Protein 1D5C (pdb70)

Secondary structure (DSSP, 8-state):
-EEEEEE-STTSSHHHHHHH------TT-------EEEEEEEEETTEEEEEEEEE---SGGGGGGHHHHHTT-SEEEEEEETT-HHHHHTHHHHHHHHHHHHTTSSEEEEEEE-GGGGGG--S-TTT--HHHHTT--EE-BTTTTBS-HHHHHHHHH--

Sequence (159 aa):
KYKLVFLGEQAVGKTSIITRFYDTFDNNYQSTIGIDFLSKTLYLDEGPVRLQLWDTAGQERFRSLIPSYIRDSAAAIVVYDITNRQSFENTTKWIQDILNERGKDVIIALVGNKTDLGDLRKVTYEEGQKAQEYNTFHETSAKAGHNIKVLFKKTASKL

Solvent-accessible surface area: 8737 Å² total

Nearest PDB structures (foldseek):
  1d5c-assembly1_A  TM=1.006E+00  e=5.764E-34  Plasmodium falciparum
  1yzq-assembly1_A  TM=9.645E-01  e=8.214E-26  Homo sapiens
  2y8e-assembly2_B  TM=9.390E-01  e=4.573E-23  Drosophila melanogaster
  9ikq-assembly1_B  TM=9.466E-01  e=1.522E-19  Homo sapiens
  4rkf-assembly1_A  TM=9.479E-01  e=1.170E-17  Drosophila melanogaster

B-factor: mean 35.96, std 10.37, range [18.28, 67.83]

Structure (mmCIF, N/CA/C/O backbone):
data_1D5C
#
_entry.id   1D5C
#
_cell.length_a   81.200
_cell.length_b   81.200
_cell.length_c   90.840
_cell.angle_alpha   90.00
_cell.angle_beta   90.00
_cell.angle_gamma   90.00
#
_symmetry.space_group_name_H-M   'P 43 21 2'
#
loop_
_entity.id
_entity.type
_entity.pdbx_description
1 polymer 'RAB6 GTPASE'
2 non-polymer 'MAGNESIUM ION'
3 non-polymer "GUANOSINE-5'-DIPHOSPHATE"
4 water water
#
loop_
_atom_site.group_PDB
_atom_site.id
_atom_site.type_symbol
_atom_site.label_atom_id
_atom_site.label_alt_id
_atom_site.label_comp_id
_atom_site.label_asym_id
_atom_site.label_entity_id
_atom_site.label_seq_id
_atom_site.pdbx_PDB_ins_code
_atom_site.Cartn_x
_atom_site.Cartn_y
_atom_site.Cartn_z
_atom_site.occupancy
_atom_site.B_iso_or_equiv
_atom_site.auth_seq_id
_atom_site.auth_comp_id
_atom_site.auth_asym_id
_atom_site.auth_atom_id
_atom_site.pdbx_PDB_model_num
ATOM 1 N N . LYS A 1 1 ? 39.065 28.485 -3.786 1.00 46.60 11 LYS A N 1
ATOM 2 C CA . LYS A 1 1 ? 37.984 27.787 -3.028 1.00 47.11 11 LYS A CA 1
ATOM 3 C C . LYS A 1 1 ? 37.945 26.294 -3.359 1.00 46.39 11 LYS A C 1
ATOM 4 O O . LYS A 1 1 ? 38.093 25.899 -4.521 1.00 47.47 11 LYS A O 1
ATOM 10 N N . TYR A 1 2 ? 37.754 25.470 -2.334 1.00 43.21 12 TYR A N 1
ATOM 11 C CA . TYR A 1 2 ? 37.704 24.025 -2.513 1.00 40.60 12 TYR A CA 1
ATOM 12 C C . TYR A 1 2 ? 36.462 23.456 -1.855 1.00 38.38 12 TYR A C 1
ATOM 13 O O . TYR A 1 2 ? 36.191 23.723 -0.681 1.00 38.29 12 TYR A O 1
ATOM 22 N N . LYS A 1 3 ? 35.703 22.672 -2.608 1.00 35.28 13 LYS A N 1
ATOM 23 C CA . LYS A 1 3 ? 34.486 22.083 -2.072 1.00 32.68 13 LYS A CA 1
ATOM 24 C C . LYS A 1 3 ? 34.773 20.809 -1.287 1.00 32.45 13 LYS A C 1
ATOM 25 O O . LYS A 1 3 ? 35.360 19.863 -1.819 1.00 33.20 13 LYS A O 1
ATOM 31 N N . LEU A 1 4 ? 34.375 20.806 -0.015 1.00 30.40 14 LEU A N 1
ATOM 32 C CA . LEU A 1 4 ? 34.530 19.645 0.862 1.00 28.57 14 LEU A CA 1
ATOM 33 C C . LEU A 1 4 ? 33.129 19.197 1.242 1.00 26.84 14 LEU A C 1
ATOM 34 O O . LEU A 1 4 ? 32.364 19.965 1.823 1.00 27.23 14 LEU A O 1
ATOM 39 N N . VAL A 1 5 ? 32.785 17.957 0.920 1.00 24.82 15 VAL A N 1
ATOM 40 C CA . VAL A 1 5 ? 31.453 17.470 1.228 1.00 23.51 15 VAL A CA 1
ATOM 41 C C . VAL A 1 5 ? 31.487 16.406 2.321 1.00 22.98 15 VAL A C 1
ATOM 42 O O . VAL A 1 5 ? 32.353 15.528 2.320 1.00 23.45 15 VAL A O 1
ATOM 46 N N . PHE A 1 6 ? 30.544 16.495 3.256 1.00 22.68 16 PHE A N 1
ATOM 47 C CA . PHE A 1 6 ? 30.454 15.530 4.351 1.00 23.91 16 PHE A CA 1
ATOM 48 C C . PHE A 1 6 ? 29.309 14.560 4.109 1.00 23.78 16 PHE A C 1
ATOM 49 O O . PHE A 1 6 ? 28.156 14.958 3.999 1.00 24.98 16 PHE A O 1
ATOM 57 N N . LEU A 1 7 ? 29.645 13.281 4.033 1.00 23.31 17 LEU A N 1
ATOM 58 C CA . LEU A 1 7 ? 28.670 12.245 3.762 1.00 23.55 17 LEU A CA 1
ATOM 59 C C . LEU A 1 7 ? 28.635 11.228 4.900 1.00 23.95 17 LEU A C 1
ATOM 60 O O . LEU A 1 7 ? 29.605 11.092 5.650 1.00 23.18 17 LEU A O 1
ATOM 65 N N . GLY A 1 8 ? 27.513 10.521 5.014 1.00 23.70 18 GLY A N 1
ATOM 66 C CA . GLY A 1 8 ? 27.356 9.514 6.047 1.00 25.42 18 GLY A CA 1
ATOM 67 C C . GLY A 1 8 ? 25.920 9.390 6.526 1.00 26.45 18 GLY A C 1
ATOM 68 O O . GLY A 1 8 ? 25.098 10.270 6.270 1.00 26.45 18 GLY A O 1
ATOM 69 N N . GLU A 1 9 ? 25.623 8.302 7.231 1.00 27.19 19 GLU A N 1
ATOM 70 C CA . GLU A 1 9 ? 24.283 8.072 7.749 1.00 28.62 19 GLU A CA 1
ATOM 71 C C . GLU A 1 9 ? 23.874 9.177 8.707 1.00 29.19 19 GLU A C 1
ATOM 72 O O . GLU A 1 9 ? 24.707 9.931 9.204 1.00 29.64 19 GLU A O 1
ATOM 78 N N . GLN A 1 10 ? 22.572 9.261 8.950 1.00 30.45 20 GLN A N 1
ATOM 79 C CA . GLN A 1 10 ? 21.984 10.250 9.842 1.00 30.41 20 GLN A CA 1
ATOM 80 C C . GLN A 1 10 ? 22.456 10.035 11.282 1.00 29.89 20 GLN A C 1
ATOM 81 O O . GLN A 1 10 ? 22.596 8.900 11.739 1.00 28.50 20 GLN A O 1
ATOM 87 N N . ALA A 1 11 ? 22.722 11.132 11.980 1.00 29.74 21 ALA A N 1
ATOM 88 C CA . ALA A 1 11 ? 23.136 11.089 13.382 1.00 30.47 21 ALA A CA 1
ATOM 89 C C . ALA A 1 11 ? 24.555 10.618 13.716 1.00 30.03 21 ALA A C 1
ATOM 90 O O . ALA A 1 11 ? 24.850 10.359 14.883 1.00 29.22 21 ALA A O 1
ATOM 92 N N . VAL A 1 12 ? 25.440 10.516 12.726 1.00 29.32 22 VAL A N 1
ATOM 93 C CA . VAL A 1 12 ? 26.806 10.072 13.014 1.00 26.45 22 VAL A CA 1
ATOM 94 C C . VAL A 1 12 ? 27.685 11.210 13.514 1.00 26.02 22 VAL A C 1
ATOM 95 O O . VAL A 1 12 ? 28.738 10.970 14.100 1.00 27.65 22 VAL A O 1
ATOM 99 N N . GLY A 1 13 ? 27.272 12.448 13.267 1.00 25.57 23 GLY A N 1
ATOM 100 C CA . GLY A 1 13 ? 28.051 13.581 13.735 1.00 25.50 23 GLY A CA 1
ATOM 101 C C . GLY A 1 13 ? 28.571 14.562 12.693 1.00 26.34 23 GLY A C 1
ATOM 102 O O . GLY A 1 13 ? 29.451 15.364 12.999 1.00 28.54 23 GLY A O 1
ATOM 103 N N . LYS A 1 14 ? 28.039 14.521 11.475 1.00 25.70 24 LYS A N 1
ATOM 104 C CA . LYS A 1 14 ? 28.494 15.434 10.427 1.00 25.58 24 LYS A CA 1
ATOM 105 C C . LYS A 1 14 ? 28.353 16.898 10.830 1.00 24.90 24 LYS A C 1
ATOM 106 O O . LYS A 1 14 ? 29.319 17.655 10.811 1.00 23.86 24 LYS A O 1
ATOM 112 N N . THR A 1 15 ? 27.141 17.295 11.195 1.00 26.20 25 THR A N 1
ATOM 113 C CA . THR A 1 15 ? 26.885 18.671 11.588 1.00 26.68 25 THR A CA 1
ATOM 114 C C . THR A 1 15 ? 27.747 19.079 12.786 1.00 27.18 25 THR A C 1
ATOM 115 O O . THR A 1 15 ? 28.297 20.184 12.817 1.00 26.70 25 THR A O 1
ATOM 119 N N . SER A 1 16 ? 27.872 18.190 13.766 1.00 26.82 26 SER A N 1
ATOM 120 C CA . SER A 1 16 ? 28.663 18.488 14.957 1.00 28.00 26 SER A CA 1
ATOM 121 C C . SER A 1 16 ? 30.148 18.654 14.646 1.00 28.98 26 SER A C 1
ATOM 122 O O . SER A 1 16 ? 30.791 19.568 15.161 1.00 30.29 26 SER A O 1
ATOM 125 N N . ILE A 1 17 ? 30.702 17.782 13.808 1.00 28.43 27 ILE A N 1
ATOM 126 C CA . ILE A 1 17 ? 32.116 17.909 13.457 1.00 27.67 27 ILE A CA 1
ATOM 127 C C . ILE A 1 17 ? 32.348 19.254 12.771 1.00 29.09 27 ILE A C 1
ATOM 128 O O . ILE A 1 17 ? 33.283 19.981 13.109 1.00 28.98 27 ILE A O 1
ATOM 133 N N . ILE A 1 18 ? 31.489 19.581 11.809 1.00 28.96 28 ILE A N 1
ATOM 134 C CA . ILE A 1 18 ?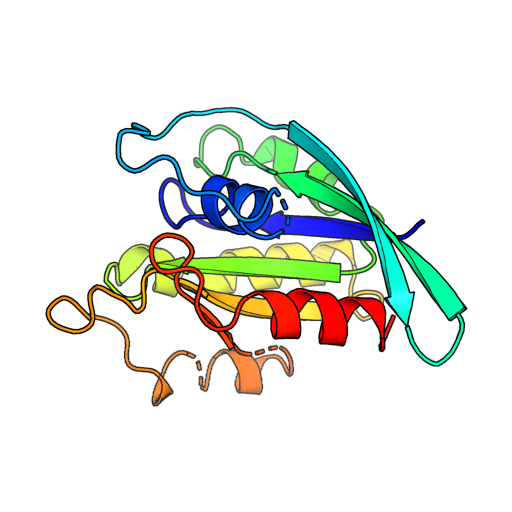 31.600 20.841 11.085 1.00 30.00 28 ILE A CA 1
ATOM 135 C C . ILE A 1 18 ? 31.512 22.026 12.047 1.00 32.01 28 ILE A C 1
ATOM 136 O O . ILE A 1 18 ? 32.289 22.973 11.940 1.00 33.38 28 ILE A O 1
ATOM 141 N N . THR A 1 19 ? 30.571 21.972 12.986 1.00 33.06 29 THR A N 1
ATOM 142 C CA . THR A 1 19 ? 30.407 23.047 13.964 1.00 33.74 29 THR A CA 1
ATOM 143 C C . THR A 1 19 ? 31.656 23.159 14.831 1.00 33.21 29 THR A C 1
ATOM 144 O O . THR A 1 19 ? 32.133 24.252 15.110 1.00 32.24 29 THR A O 1
ATOM 148 N N . ARG A 1 20 ? 32.182 22.016 15.249 1.00 34.39 30 ARG A N 1
ATOM 149 C CA . ARG A 1 20 ? 33.377 21.982 16.080 1.00 35.04 30 ARG A CA 1
ATOM 150 C C . ARG A 1 20 ? 34.537 22.673 15.367 1.00 35.04 30 ARG A C 1
ATOM 151 O O . ARG A 1 20 ? 35.277 23.442 15.974 1.00 36.37 30 ARG A O 1
ATOM 159 N N . PHE A 1 21 ? 34.700 22.404 14.077 1.00 35.27 31 PHE A N 1
ATOM 160 C CA . PHE A 1 21 ? 35.781 23.027 13.318 1.00 34.79 31 PHE A CA 1
ATOM 161 C C . PHE A 1 21 ? 35.550 24.516 13.066 1.00 35.06 31 PHE A C 1
ATOM 162 O O . PHE A 1 21 ? 36.481 25.312 13.132 1.00 34.77 31 PHE A O 1
ATOM 178 N N . TYR A 1 23 ? 33.428 26.823 14.793 1.00 40.59 33 TYR A N 1
ATOM 179 C CA . TYR A 1 23 ? 33.373 27.695 15.963 1.00 42.36 33 TYR A CA 1
ATOM 180 C C . TYR A 1 23 ? 33.979 27.091 17.222 1.00 43.87 33 TYR A C 1
ATOM 181 O O . TYR A 1 23 ? 33.916 27.685 18.297 1.00 44.41 33 TYR A O 1
ATOM 190 N N . ASP A 1 24 ? 34.570 25.911 17.087 1.00 44.88 34 ASP A N 1
ATOM 191 C CA . ASP A 1 24 ? 35.184 25.233 18.220 1.00 45.46 34 ASP A CA 1
ATOM 192 C C . ASP A 1 24 ? 34.216 25.153 19.395 1.00 45.35 34 ASP A C 1
ATOM 193 O O . ASP A 1 24 ? 34.593 25.375 20.541 1.00 44.91 34 ASP A O 1
ATOM 198 N N . THR A 1 25 ? 32.962 24.835 19.090 1.00 45.60 35 THR A N 1
ATOM 199 C CA . THR A 1 25 ? 31.923 24.700 20.102 1.00 45.65 35 THR A CA 1
ATOM 200 C C . THR A 1 25 ? 31.154 23.399 19.882 1.00 44.74 35 THR A C 1
ATOM 201 O O . THR A 1 25 ? 31.283 22.759 18.839 1.00 45.07 35 THR A O 1
ATOM 205 N N . PHE A 1 26 ? 30.362 23.007 20.872 1.00 43.34 36 PHE A N 1
ATOM 206 C CA . PHE A 1 26 ? 29.569 21.792 20.778 1.00 43.63 36 PHE A CA 1
ATOM 207 C C . PHE A 1 26 ? 28.274 21.961 21.562 1.00 45.37 36 PHE A C 1
ATOM 208 O O . PHE A 1 26 ? 28.293 22.329 22.736 1.00 45.30 36 PHE A O 1
ATOM 216 N N . ASP A 1 27 ? 27.152 21.678 20.910 1.00 48.60 37 ASP A N 1
ATOM 217 C CA . ASP A 1 27 ? 25.839 21.796 21.535 1.00 51.31 37 ASP A CA 1
ATOM 218 C C . ASP A 1 27 ? 25.487 20.486 22.239 1.00 51.98 37 ASP A C 1
ATOM 219 O O . ASP A 1 27 ? 24.941 19.570 21.627 1.00 51.63 37 ASP A O 1
ATOM 224 N N . ASN A 1 28 ? 25.801 20.407 23.527 1.00 53.50 38 ASN A N 1
ATOM 225 C CA . ASN A 1 28 ? 25.530 19.213 24.317 1.00 55.39 38 ASN A CA 1
ATOM 226 C C . ASN A 1 28 ? 24.037 18.894 24.400 1.00 56.61 38 ASN A C 1
ATOM 227 O O . ASN A 1 28 ? 23.649 17.772 24.734 1.00 57.24 38 ASN A O 1
ATOM 232 N N . ASN A 1 29 ? 23.200 19.878 24.092 1.00 57.47 39 ASN A N 1
ATOM 233 C CA . ASN A 1 29 ? 21.753 19.692 24.150 1.00 58.19 39 ASN A CA 1
ATOM 234 C C . ASN A 1 29 ? 21.151 19.544 22.755 1.00 58.57 39 ASN A C 1
ATOM 235 O O . ASN A 1 29 ? 19.939 19.388 22.608 1.00 59.14 39 ASN A O 1
ATOM 240 N N . TYR A 1 30 ? 22.005 19.585 21.738 1.00 58.74 40 TYR A N 1
ATOM 241 C CA . TYR A 1 30 ? 21.563 19.488 20.350 1.00 58.38 40 TYR A CA 1
ATOM 242 C C . TYR A 1 30 ? 20.903 18.159 19.991 1.00 58.68 40 TYR A C 1
ATOM 243 O O . TYR A 1 30 ? 21.551 17.110 19.983 1.00 58.78 40 TYR A O 1
ATOM 252 N N . GLN A 1 31 ? 19.611 18.211 19.686 0.00 58.10 41 GLN A N 1
ATOM 253 C CA . GLN A 1 31 ? 18.876 17.015 19.310 0.00 58.00 41 GLN A CA 1
ATOM 254 C C . GLN A 1 31 ? 18.772 16.903 17.792 0.00 58.62 41 GLN A C 1
ATOM 255 O O . GLN A 1 31 ? 18.030 17.648 17.150 0.00 58.55 41 GLN A O 1
ATOM 261 N N . SER A 1 32 ? 19.546 15.971 17.241 1.00 59.89 42 SER A N 1
ATOM 262 C CA . SER A 1 32 ? 19.612 15.669 15.806 1.00 60.57 42 SER A CA 1
ATOM 263 C C . SER A 1 32 ? 18.566 16.340 14.908 1.00 59.60 42 SER A C 1
ATOM 264 O O . SER A 1 32 ? 17.382 16.402 15.245 1.00 60.94 42 SER A O 1
ATOM 267 N N . THR A 1 33 ? 19.005 16.814 13.747 1.00 56.89 43 THR A N 1
ATOM 268 C CA . THR A 1 33 ? 18.101 17.468 12.816 1.00 54.52 43 THR A CA 1
ATOM 269 C C . THR A 1 33 ? 18.291 16.983 11.386 1.00 52.40 43 THR A C 1
ATOM 270 O O . THR A 1 33 ? 19.241 16.272 11.066 1.00 51.34 43 THR A O 1
ATOM 274 N N . ILE A 1 34 ? 17.360 17.375 10.531 1.00 50.27 44 ILE A N 1
ATOM 275 C CA . ILE A 1 34 ? 17.416 17.020 9.130 1.00 48.93 44 ILE A CA 1
ATOM 276 C C . ILE A 1 34 ? 17.549 18.335 8.384 1.00 46.31 44 ILE A C 1
ATOM 277 O O . ILE A 1 34 ? 16.794 19.276 8.623 1.00 46.17 44 ILE A O 1
ATOM 282 N N . GLY A 1 35 ? 18.534 18.408 7.503 1.00 43.68 45 GLY A N 1
ATOM 283 C CA . GLY A 1 35 ? 18.749 19.625 6.749 1.00 40.28 45 GLY A CA 1
ATOM 284 C C . GLY A 1 35 ? 20.125 19.661 6.120 1.00 38.46 45 GLY A C 1
ATOM 285 O O . GLY A 1 35 ? 20.975 18.810 6.383 1.00 37.95 45 GLY A O 1
ATOM 286 N N . ILE A 1 36 ? 20.338 20.652 5.271 1.00 36.36 46 ILE A N 1
ATOM 287 C CA . ILE A 1 36 ? 21.611 20.818 4.601 1.00 34.75 46 ILE A CA 1
ATOM 288 C C . ILE A 1 36 ? 22.130 22.182 5.003 1.00 33.82 46 ILE A C 1
ATOM 289 O O . ILE A 1 36 ? 21.387 22.982 5.571 1.00 34.14 46 ILE A O 1
ATOM 294 N N . ASP A 1 37 ? 23.398 22.454 4.726 1.00 33.01 47 ASP A N 1
ATOM 295 C CA . ASP A 1 37 ? 23.954 23.749 5.087 1.00 32.67 47 ASP A CA 1
ATOM 296 C C . ASP A 1 37 ? 25.272 24.003 4.379 1.00 31.70 47 ASP A C 1
ATOM 297 O O . ASP A 1 37 ? 25.936 23.065 3.934 1.00 29.60 47 ASP A O 1
ATOM 302 N N . PHE A 1 38 ? 25.616 25.281 4.236 1.00 31.36 48 PHE A N 1
ATOM 303 C CA . PHE A 1 38 ? 26.884 25.653 3.642 1.00 31.49 48 PHE A CA 1
ATOM 304 C C . PHE A 1 38 ? 27.644 26.654 4.515 1.00 32.64 48 PHE A C 1
ATOM 305 O O . PHE A 1 38 ? 27.128 27.681 4.946 1.00 33.71 48 PHE A O 1
ATOM 313 N N . LEU A 1 39 ? 28.913 26.341 4.719 1.00 34.54 49 LEU A N 1
ATOM 314 C CA . LEU A 1 39 ? 29.783 27.180 5.514 1.00 37.06 49 LEU A CA 1
ATOM 315 C C . LEU A 1 39 ? 31.176 27.113 4.912 1.00 38.76 49 LEU A C 1
ATOM 316 O O . LEU A 1 39 ? 31.625 26.048 4.479 1.00 40.17 49 LEU A O 1
ATOM 321 N N . SER A 1 40 ? 31.849 28.256 4.853 1.00 40.80 50 SER A N 1
ATOM 322 C CA . SER A 1 40 ? 33.201 28.300 4.311 1.00 42.96 50 SER A CA 1
ATOM 323 C C . SER A 1 40 ? 34.161 28.943 5.298 1.00 43.58 50 SER A C 1
ATOM 324 O O . SER A 1 40 ? 33.776 29.806 6.084 1.00 44.16 50 SER A O 1
ATOM 327 N N . LYS A 1 41 ? 35.412 28.505 5.266 1.00 44.54 51 LYS A N 1
ATOM 328 C CA . LYS A 1 41 ? 36.416 29.040 6.170 1.00 45.51 51 LYS A CA 1
ATOM 329 C C . LYS A 1 41 ? 37.776 29.047 5.497 1.00 45.88 51 LYS A C 1
ATOM 330 O O . LYS A 1 41 ? 38.077 28.190 4.666 1.00 45.77 51 LYS A O 1
ATOM 336 N N . THR A 1 42 ? 38.596 30.028 5.851 1.00 46.64 52 THR A N 1
ATOM 337 C CA . THR A 1 42 ? 39.929 30.116 5.284 1.00 47.15 52 THR A CA 1
ATOM 338 C C . THR A 1 42 ? 40.951 29.613 6.286 1.00 47.40 52 THR A C 1
ATOM 339 O O . THR A 1 42 ? 40.988 30.069 7.423 1.00 45.78 52 THR A O 1
ATOM 343 N N . LEU A 1 43 ? 41.758 28.647 5.864 1.00 48.67 53 LEU A N 1
ATOM 344 C CA . LEU A 1 43 ? 42.812 28.107 6.710 1.00 50.77 53 LEU A CA 1
ATOM 345 C C . LEU A 1 43 ? 44.142 28.617 6.186 1.00 52.89 53 LEU A C 1
ATOM 346 O O . LEU A 1 43 ? 44.378 28.615 4.975 1.00 53.32 53 LEU A O 1
ATOM 351 N N . TYR A 1 44 ? 45.012 29.052 7.086 1.00 54.36 54 TYR A N 1
ATOM 352 C CA . TYR A 1 44 ? 46.306 29.554 6.664 1.00 57.18 54 TYR A CA 1
ATOM 353 C C . TYR A 1 44 ? 47.370 28.498 6.900 1.00 58.82 54 TYR A C 1
ATOM 354 O O . TYR A 1 44 ? 47.696 28.169 8.036 1.00 59.65 54 TYR A O 1
ATOM 363 N N . LEU A 1 45 ? 47.901 27.960 5.810 1.00 60.41 55 LEU A N 1
ATOM 364 C CA . LEU A 1 45 ? 48.931 26.926 5.877 1.00 61.77 55 LEU A CA 1
ATOM 365 C C . LEU A 1 45 ? 50.312 27.542 5.665 1.00 62.51 55 LEU A C 1
ATOM 366 O O . LEU A 1 45 ? 50.437 28.579 5.011 1.00 62.05 55 LEU A O 1
ATOM 371 N N . ASP A 1 46 ? 51.344 26.906 6.220 1.00 63.53 56 ASP A N 1
ATOM 372 C CA . ASP A 1 46 ? 52.714 27.401 6.072 1.00 63.81 56 ASP A CA 1
ATOM 373 C C . ASP A 1 46 ? 53.144 27.228 4.616 1.00 63.84 56 ASP A C 1
ATOM 374 O O . ASP A 1 46 ? 54.177 26.627 4.323 1.00 64.65 56 ASP A O 1
ATOM 379 N N . GLU A 1 47 ? 52.325 27.754 3.712 1.00 62.93 57 GLU A N 1
ATOM 380 C CA . GLU A 1 47 ? 52.578 27.677 2.280 1.00 61.48 57 GLU A CA 1
ATOM 381 C C . GLU A 1 47 ? 51.640 28.675 1.601 1.00 61.20 57 GLU A C 1
ATOM 382 O O . GLU A 1 47 ? 51.857 29.078 0.455 1.00 61.34 57 GLU A O 1
ATOM 388 N N . GLY A 1 48 ? 50.602 29.075 2.332 1.00 59.91 58 GLY A N 1
ATOM 389 C CA . GLY A 1 48 ? 49.628 30.017 1.814 1.00 58.52 58 GLY A CA 1
ATOM 390 C C . GLY A 1 48 ? 48.230 29.706 2.318 1.00 57.76 58 GLY A C 1
ATOM 391 O O . GLY A 1 48 ? 47.997 28.632 2.874 1.00 57.45 58 GLY A O 1
ATOM 392 N N . PRO A 1 49 ? 47.274 30.629 2.143 1.00 56.73 59 PRO A N 1
ATOM 393 C CA . PRO A 1 49 ? 45.894 30.427 2.593 1.00 55.79 59 PRO A CA 1
ATOM 394 C C . PRO A 1 49 ? 45.085 29.511 1.679 1.00 54.60 59 PRO A C 1
ATOM 395 O O . PRO A 1 49 ? 45.295 29.480 0.466 1.00 54.48 59 PRO A O 1
ATOM 399 N N . VAL A 1 50 ? 44.159 28.765 2.268 1.00 53.19 60 VAL A N 1
ATOM 400 C CA . VAL A 1 50 ? 43.309 27.864 1.500 1.00 51.08 60 VAL A CA 1
ATOM 401 C C . VAL A 1 50 ? 41.858 28.049 1.931 1.00 50.18 60 VAL A C 1
ATOM 402 O O . VAL A 1 50 ? 41.523 27.870 3.100 1.00 51.15 60 VAL A O 1
ATOM 406 N N . ARG A 1 51 ? 41.004 28.418 0.983 1.00 48.26 61 ARG A N 1
ATOM 407 C CA . ARG A 1 51 ? 39.588 28.631 1.260 1.00 47.14 61 ARG A CA 1
ATOM 408 C C . ARG A 1 51 ? 38.814 27.318 1.136 1.00 45.36 61 ARG A C 1
ATOM 409 O O . ARG A 1 51 ? 38.874 26.645 0.113 1.00 45.08 61 ARG A O 1
ATOM 417 N N . LEU A 1 52 ? 38.089 26.952 2.186 1.00 44.13 62 LEU A N 1
ATOM 418 C CA . LEU A 1 52 ? 37.318 25.715 2.178 1.00 42.44 62 LEU A CA 1
ATOM 419 C C . LEU A 1 52 ? 35.821 26.001 2.186 1.00 41.17 62 LEU A C 1
ATOM 420 O O . LEU A 1 52 ? 35.352 26.864 2.926 1.00 41.98 62 LEU A O 1
ATOM 425 N N . GLN A 1 53 ? 35.079 25.280 1.351 1.00 39.16 63 GLN A N 1
ATOM 426 C CA . GLN A 1 53 ? 33.630 25.430 1.282 1.00 36.50 63 GLN A CA 1
ATOM 427 C C . GLN A 1 53 ? 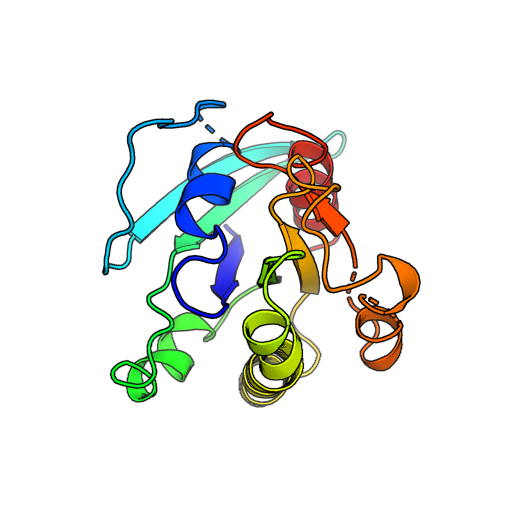33.069 24.094 1.760 1.00 35.31 63 GLN A C 1
ATOM 428 O O . GLN A 1 53 ? 33.146 23.086 1.060 1.00 34.19 63 GLN A O 1
ATOM 434 N N . LEU A 1 54 ? 32.517 24.095 2.967 1.00 33.85 64 LEU A N 1
ATOM 435 C CA . LEU A 1 54 ? 31.981 22.883 3.561 1.00 33.25 64 LEU A CA 1
ATOM 436 C C . LEU A 1 54 ? 30.497 22.666 3.281 1.00 32.59 64 LEU A C 1
ATOM 437 O O . LEU A 1 54 ? 29.671 23.535 3.554 1.00 32.32 64 LEU A O 1
ATOM 442 N N . TRP A 1 55 ? 30.174 21.496 2.738 1.00 31.19 65 TRP A N 1
ATOM 443 C CA . TRP A 1 55 ? 28.793 21.124 2.431 1.00 31.29 65 TRP A CA 1
ATOM 444 C C . TRP A 1 55 ? 28.313 20.092 3.438 1.00 30.83 65 TRP A C 1
ATOM 445 O O . TRP A 1 55 ? 28.834 18.983 3.476 1.00 31.10 65 TRP A O 1
ATOM 456 N N . ASP A 1 56 ? 27.327 20.463 4.249 1.00 31.46 66 ASP A N 1
ATOM 457 C CA . ASP A 1 56 ? 26.748 19.568 5.249 1.00 31.27 66 ASP A CA 1
ATOM 458 C C . ASP A 1 56 ? 25.521 18.951 4.573 1.00 31.58 66 ASP A C 1
ATOM 459 O O . ASP A 1 56 ? 24.589 19.661 4.211 1.00 32.81 66 ASP A O 1
ATOM 464 N N . THR A 1 57 ? 25.514 17.633 4.406 1.00 30.59 67 THR A N 1
ATOM 465 C CA . THR A 1 57 ? 24.408 16.975 3.718 1.00 30.48 67 THR A CA 1
ATOM 466 C C . THR A 1 57 ? 23.395 16.236 4.587 1.00 31.12 67 THR A C 1
ATOM 467 O O . THR A 1 57 ? 23.570 16.099 5.794 1.00 31.90 67 THR A O 1
ATOM 471 N N . ALA A 1 58 ? 22.326 15.771 3.944 1.00 29.63 68 ALA A N 1
ATOM 472 C CA . ALA A 1 58 ? 21.267 15.017 4.602 1.00 28.93 68 ALA A CA 1
ATOM 473 C C . ALA A 1 58 ? 21.397 13.599 4.043 1.00 29.54 68 ALA A C 1
ATOM 474 O O . ALA A 1 58 ? 21.109 13.363 2.869 1.00 29.06 68 ALA A O 1
ATOM 476 N N . GLY A 1 59 ? 21.832 12.663 4.884 1.00 29.06 69 GLY A N 1
ATOM 477 C CA . GLY A 1 59 ? 22.052 11.299 4.434 1.00 29.45 69 GLY A CA 1
ATOM 478 C C . GLY A 1 59 ? 20.945 10.267 4.468 1.00 30.30 69 GLY A C 1
ATOM 479 O O . GLY A 1 59 ? 21.182 9.118 4.088 1.00 31.73 69 GLY A O 1
ATOM 480 N N . GLN A 1 60 ? 19.750 10.632 4.918 1.00 31.56 70 GLN A N 1
ATOM 481 C CA . GLN A 1 60 ? 18.665 9.650 4.948 1.00 33.81 70 GLN A CA 1
ATOM 482 C C . GLN A 1 60 ? 18.347 9.162 3.539 1.00 34.00 70 GLN A C 1
ATOM 483 O O . GLN A 1 60 ? 18.442 9.915 2.568 1.00 33.11 70 GLN A O 1
ATOM 489 N N . GLU A 1 61 ? 17.960 7.895 3.447 1.00 35.23 71 GLU A N 1
ATOM 490 C CA . GLU A 1 61 ? 17.625 7.252 2.183 1.00 36.57 71 GLU A CA 1
ATOM 491 C C . GLU A 1 61 ? 16.664 8.051 1.304 1.00 35.28 71 GLU A C 1
ATOM 492 O O . GLU A 1 61 ? 16.792 8.044 0.084 1.00 35.59 71 GLU A 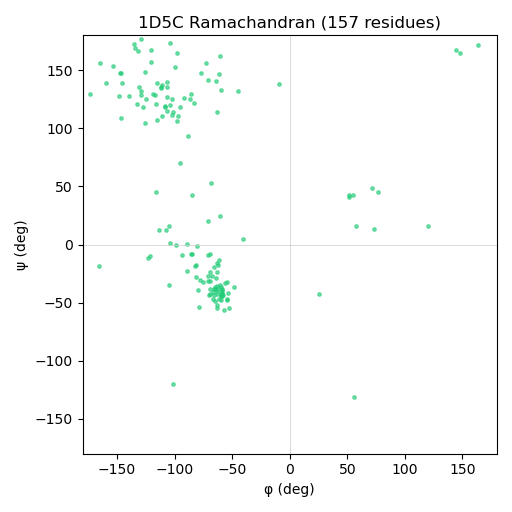O 1
ATOM 498 N N . ARG A 1 62 ? 15.700 8.732 1.909 1.00 33.96 72 ARG A N 1
ATOM 499 C CA . ARG A 1 62 ? 14.742 9.499 1.125 1.00 33.52 72 ARG A CA 1
ATOM 500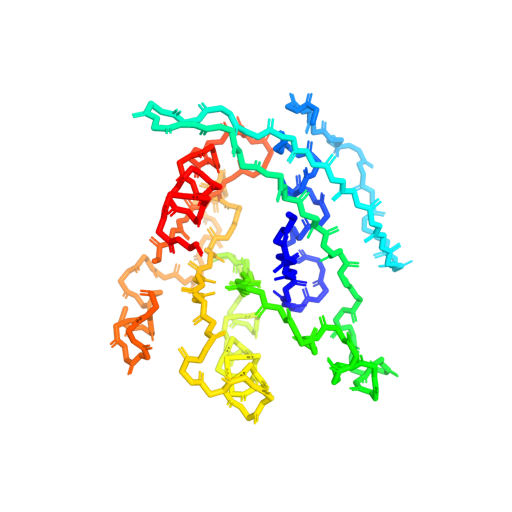 C C . ARG A 1 62 ? 15.366 10.638 0.318 1.00 32.18 72 ARG A C 1
ATOM 501 O O . ARG A 1 62 ? 14.734 11.170 -0.602 1.00 31.53 72 ARG A O 1
ATOM 509 N N . PHE A 1 63 ? 16.600 11.007 0.648 1.00 30.11 73 PHE A N 1
ATOM 510 C CA . PHE A 1 63 ? 17.275 12.091 -0.061 1.00 29.34 73 PHE A CA 1
ATOM 511 C C . PHE A 1 63 ? 18.344 11.579 -1.013 1.00 29.27 73 PHE A C 1
ATOM 512 O O . PHE A 1 63 ? 19.185 12.344 -1.466 1.00 28.77 73 PHE A O 1
ATOM 520 N N . ARG A 1 64 ? 18.309 10.288 -1.320 1.00 30.71 74 ARG A N 1
ATOM 521 C CA . ARG A 1 64 ? 19.308 9.691 -2.196 1.00 32.16 74 ARG A CA 1
ATOM 522 C C . ARG A 1 64 ? 19.449 10.344 -3.578 1.00 31.44 74 ARG A C 1
ATOM 523 O O . ARG A 1 64 ? 20.550 10.398 -4.130 1.00 30.78 74 ARG A O 1
ATOM 531 N N . SER A 1 65 ? 18.362 10.858 -4.141 1.00 29.82 75 SER A N 1
ATOM 532 C CA . SER A 1 65 ? 18.469 11.479 -5.463 1.00 30.03 75 SER A CA 1
ATOM 533 C C . SER A 1 65 ? 19.261 12.777 -5.437 1.00 28.24 75 SER A C 1
ATOM 534 O O . SER A 1 65 ? 19.583 13.336 -6.483 1.00 29.83 75 SER A O 1
ATOM 537 N N . LEU A 1 66 ? 19.591 13.260 -4.248 1.00 27.18 76 LEU A N 1
ATOM 538 C CA . LEU A 1 66 ? 20.360 14.496 -4.151 1.00 25.44 76 LEU A CA 1
ATOM 539 C C . LEU A 1 66 ? 21.859 14.238 -4.059 1.00 24.29 76 LEU A C 1
ATOM 540 O O . LEU A 1 66 ? 22.668 15.165 -4.148 1.00 24.58 76 LEU A O 1
ATOM 545 N N . ILE A 1 67 ? 22.231 12.977 -3.888 1.00 23.17 77 ILE A N 1
ATOM 546 C CA . ILE A 1 67 ? 23.630 12.636 -3.733 1.00 23.72 77 ILE A CA 1
ATOM 547 C C . ILE A 1 67 ? 24.527 13.134 -4.860 1.00 24.29 77 ILE A C 1
ATOM 548 O O . ILE A 1 67 ? 25.581 13.715 -4.606 1.00 25.17 77 ILE A O 1
ATOM 553 N N . PRO A 1 68 ? 24.125 12.929 -6.124 1.00 25.16 78 PRO A N 1
ATOM 55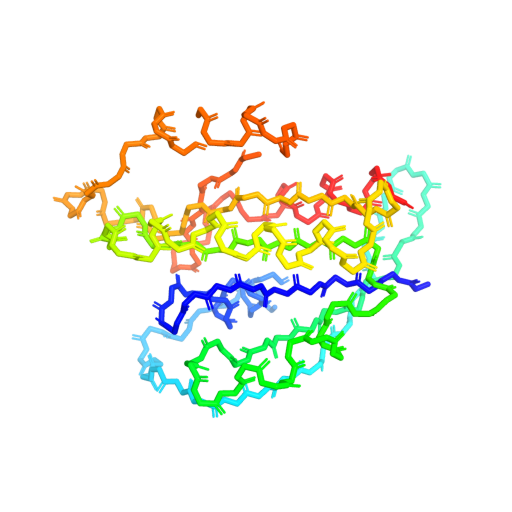4 C CA . PRO A 1 68 ? 24.996 13.419 -7.194 1.00 24.66 78 PRO A CA 1
ATOM 555 C C . PRO A 1 68 ? 25.337 14.907 -7.042 1.00 25.24 78 PRO A C 1
ATOM 556 O O . PRO A 1 68 ? 26.487 15.313 -7.248 1.00 24.59 78 PRO A O 1
ATOM 560 N N . SER A 1 69 ? 24.353 15.725 -6.672 1.00 25.76 79 SER A N 1
ATOM 561 C CA . SER A 1 69 ? 24.620 17.157 -6.522 1.00 27.15 79 SER A CA 1
ATOM 562 C C . SER A 1 69 ? 25.492 17.441 -5.294 1.00 27.20 79 SER A C 1
ATOM 563 O O . SER A 1 69 ? 26.220 18.437 -5.264 1.00 28.52 79 SER A O 1
ATOM 566 N N . TYR A 1 70 ? 25.430 16.575 -4.283 1.00 26.82 80 TYR A N 1
ATOM 567 C CA . TYR A 1 70 ? 26.262 16.774 -3.094 1.00 26.28 80 TYR A CA 1
ATOM 568 C C . TYR A 1 70 ? 27.733 16.642 -3.465 1.00 27.20 80 TYR A C 1
ATOM 569 O O . TYR A 1 70 ? 28.558 17.470 -3.093 1.00 27.06 80 TYR A O 1
ATOM 578 N N . ILE A 1 71 ? 28.042 15.568 -4.189 1.00 28.07 81 ILE A N 1
ATOM 579 C CA . ILE A 1 71 ? 29.403 15.224 -4.580 1.00 27.63 81 ILE A CA 1
ATOM 580 C C . ILE A 1 71 ? 29.997 15.937 -5.788 1.00 29.54 81 ILE A C 1
ATOM 581 O O . ILE A 1 71 ? 31.216 16.092 -5.886 1.00 29.46 81 ILE A O 1
ATOM 586 N N . ARG A 1 72 ? 29.150 16.364 -6.713 1.00 30.87 82 ARG A N 1
ATOM 587 C CA . ARG A 1 72 ? 29.633 17.034 -7.915 1.00 32.99 82 ARG A CA 1
ATOM 588 C C . ARG A 1 72 ? 30.705 18.102 -7.664 1.00 32.56 82 ARG A C 1
ATOM 589 O O . ARG A 1 72 ? 30.563 18.954 -6.790 1.00 32.29 82 ARG A O 1
ATOM 597 N N . ASP A 1 73 ? 31.781 18.031 -8.445 1.00 32.71 83 ASP A N 1
ATOM 598 C CA . ASP A 1 73 ? 32.899 18.971 -8.375 1.00 33.13 83 ASP A CA 1
ATOM 599 C C . ASP A 1 73 ? 33.614 19.104 -7.038 1.00 32.77 83 ASP A C 1
ATOM 600 O O . ASP A 1 73 ? 34.357 20.065 -6.826 1.00 33.30 83 ASP A O 1
ATOM 605 N N . SER A 1 74 ? 33.414 18.151 -6.137 1.00 31.06 84 SER A N 1
ATOM 606 C CA . SER A 1 74 ? 34.066 18.241 -4.842 1.00 30.56 84 SER A CA 1
ATOM 607 C C . SER A 1 74 ? 35.571 17.992 -4.944 1.00 29.35 84 SER A C 1
ATOM 608 O O . SER A 1 74 ? 36.022 17.144 -5.717 1.00 29.18 84 SER A O 1
ATOM 611 N N . ALA A 1 75 ? 36.345 18.753 -4.172 1.00 28.39 85 ALA A N 1
ATOM 612 C CA . ALA A 1 75 ? 37.798 18.605 -4.152 1.00 26.58 85 ALA A CA 1
ATOM 613 C C . ALA A 1 75 ? 38.178 17.572 -3.101 1.00 25.98 85 ALA A C 1
ATOM 614 O O . ALA A 1 75 ? 39.247 16.974 -3.168 1.00 27.11 85 ALA A O 1
ATOM 616 N N . ALA A 1 76 ? 37.290 17.367 -2.133 1.00 25.25 86 ALA A N 1
ATOM 617 C CA . ALA A 1 76 ? 37.517 16.399 -1.066 1.00 25.50 86 ALA A CA 1
ATOM 618 C C . ALA A 1 76 ? 36.182 15.899 -0.534 1.00 25.33 86 ALA A C 1
ATOM 619 O O . ALA A 1 76 ? 35.164 16.592 -0.622 1.00 25.25 86 ALA A O 1
ATOM 621 N N . ALA A 1 77 ? 36.192 14.690 0.014 1.00 24.99 87 ALA A N 1
ATOM 622 C CA . ALA A 1 77 ? 34.980 14.101 0.551 1.00 25.21 87 ALA A CA 1
ATOM 623 C C . ALA A 1 77 ? 35.279 13.373 1.850 1.00 26.25 87 ALA A C 1
ATOM 624 O O . ALA A 1 77 ? 36.179 12.533 1.914 1.00 26.77 87 ALA A O 1
ATOM 626 N N . ILE A 1 78 ? 34.514 13.708 2.884 1.00 26.83 88 ILE A N 1
ATOM 627 C CA . ILE A 1 78 ? 34.665 13.101 4.195 1.00 25.99 88 ILE A CA 1
ATOM 628 C C . ILE A 1 78 ? 33.481 12.177 4.439 1.00 24.62 88 ILE A C 1
ATOM 629 O O . ILE A 1 78 ? 32.328 12.621 4.457 1.00 24.56 88 ILE A O 1
ATOM 634 N N . VAL A 1 79 ? 33.768 10.893 4.611 1.00 22.52 89 VAL A N 1
ATOM 635 C CA . VAL A 1 79 ? 32.731 9.916 4.884 1.00 21.21 89 VAL A CA 1
ATOM 636 C C . VAL A 1 79 ? 32.805 9.652 6.384 1.00 21.12 89 VAL A C 1
ATOM 637 O O . VAL A 1 79 ? 33.797 9.125 6.883 1.00 21.86 89 VAL A O 1
ATOM 641 N N . VAL A 1 80 ? 31.749 10.034 7.096 1.00 21.44 90 VAL A N 1
ATOM 642 C CA . VAL A 1 80 ? 31.694 9.890 8.546 1.00 21.04 90 VAL A CA 1
ATOM 643 C C . VAL A 1 80 ? 30.774 8.783 9.042 1.00 21.81 90 VAL A C 1
ATOM 644 O O . VAL A 1 80 ? 29.690 8.571 8.498 1.00 22.91 90 VAL A O 1
ATOM 648 N N . TYR A 1 81 ? 31.223 8.070 10.068 1.00 21.65 91 TYR A N 1
ATOM 649 C CA . TYR A 1 81 ? 30.414 7.037 10.695 1.00 22.39 91 TYR A CA 1
ATOM 650 C C . TYR A 1 81 ? 30.542 7.207 12.215 1.00 23.57 91 TYR A C 1
ATOM 651 O O . TYR A 1 81 ? 31.333 8.027 12.690 1.00 22.87 91 TYR A O 1
ATOM 660 N N . ASP A 1 82 ? 29.755 6.442 12.965 1.00 25.75 92 ASP A N 1
ATOM 661 C CA . ASP A 1 82 ? 29.728 6.505 14.428 1.00 26.45 92 ASP A CA 1
ATOM 662 C C . ASP A 1 82 ? 30.389 5.243 14.973 1.00 27.50 92 ASP A C 1
ATOM 663 O O . ASP A 1 82 ? 29.903 4.135 14.719 1.00 27.26 92 ASP A O 1
ATOM 668 N N . ILE A 1 83 ? 31.478 5.391 15.732 1.00 28.06 93 ILE A N 1
ATOM 669 C CA . ILE A 1 83 ? 32.167 4.204 16.239 1.00 29.28 93 ILE A CA 1
ATOM 670 C C . ILE A 1 83 ? 31.314 3.337 17.149 1.00 29.97 93 ILE A C 1
ATOM 671 O O . ILE A 1 83 ? 31.678 2.197 17.437 1.00 30.15 93 ILE A O 1
ATOM 676 N N . THR A 1 84 ? 30.179 3.863 17.600 1.00 30.60 94 THR A N 1
ATOM 677 C CA . THR A 1 84 ? 29.291 3.086 18.460 1.00 31.70 94 THR A CA 1
ATOM 678 C C . THR A 1 84 ? 28.133 2.478 17.657 1.00 33.32 94 THR A C 1
ATOM 679 O O . THR A 1 84 ? 27.287 1.786 18.222 1.00 34.45 94 THR A O 1
ATOM 683 N N . ASN A 1 85 ? 28.096 2.733 16.348 1.00 33.51 95 ASN A N 1
ATOM 684 C CA . ASN A 1 85 ? 27.023 2.215 15.491 1.00 32.66 95 ASN A CA 1
ATOM 685 C C . ASN A 1 85 ? 27.569 1.424 14.303 1.00 32.99 95 ASN A C 1
ATOM 686 O O . ASN A 1 85 ? 28.074 1.993 13.336 1.00 32.39 95 ASN A O 1
ATOM 691 N N . ARG A 1 86 ? 27.458 0.106 14.386 1.00 33.42 96 ARG A N 1
ATOM 692 C CA . ARG A 1 86 ? 27.943 -0.794 13.346 1.00 34.57 96 ARG A CA 1
ATOM 693 C C . ARG A 1 86 ? 27.301 -0.548 11.966 1.00 34.62 96 ARG A C 1
ATOM 694 O O . ARG A 1 86 ? 27.980 -0.593 10.937 1.00 33.43 96 ARG A O 1
ATOM 702 N N . GLN A 1 87 ? 25.997 -0.287 11.946 1.00 34.21 97 GLN A N 1
ATOM 703 C CA . GLN A 1 87 ? 25.298 -0.052 10.690 1.00 34.07 97 GLN A CA 1
ATOM 704 C C . GLN A 1 87 ? 25.800 1.200 9.959 1.00 32.41 97 GLN A C 1
ATOM 705 O O . GLN A 1 87 ? 25.862 1.221 8.734 1.00 32.56 97 GLN A O 1
ATOM 711 N N . SER A 1 88 ? 26.168 2.236 10.701 1.00 30.21 98 SER A N 1
ATOM 712 C CA . SER A 1 88 ? 26.674 3.446 10.069 1.00 28.48 98 SER A CA 1
ATOM 713 C C . SER A 1 88 ? 28.026 3.155 9.425 1.00 28.14 98 SER A C 1
ATOM 714 O O . SER A 1 88 ? 28.412 3.797 8.448 1.00 28.82 98 SER A O 1
ATOM 717 N N . PHE A 1 89 ? 28.746 2.180 9.970 1.00 27.69 99 PHE A N 1
ATOM 718 C CA . PHE A 1 89 ? 30.059 1.829 9.433 1.00 27.67 99 PHE A CA 1
ATOM 719 C C . PHE A 1 89 ? 29.921 0.954 8.194 1.00 28.24 99 PHE A C 1
ATOM 720 O O . PHE A 1 89 ? 30.677 1.092 7.235 1.00 24.80 99 PHE A O 1
ATOM 728 N N . GLU A 1 90 ? 28.959 0.042 8.228 1.00 30.12 100 GLU A N 1
ATOM 729 C CA . GLU A 1 90 ? 28.724 -0.841 7.099 1.00 33.32 100 GLU A CA 1
ATOM 730 C C . GLU A 1 90 ? 28.307 -0.050 5.857 1.00 33.25 100 GLU A C 1
ATOM 731 O O . GLU A 1 90 ? 28.498 -0.513 4.736 1.00 34.95 100 GLU A O 1
ATOM 737 N N . ASN A 1 91 ? 27.759 1.147 6.056 1.00 32.26 101 ASN A N 1
ATOM 738 C CA . ASN A 1 91 ? 27.325 1.984 4.940 1.00 31.33 101 ASN A CA 1
ATOM 739 C C . ASN A 1 91 ? 28.412 2.854 4.326 1.00 29.65 101 ASN A C 1
ATOM 740 O O . ASN A 1 91 ? 28.190 3.476 3.280 1.00 30.03 101 ASN A O 1
ATOM 745 N N . THR A 1 92 ? 29.581 2.903 4.961 1.00 25.16 102 THR A N 1
ATOM 746 C CA . THR A 1 92 ? 30.657 3.736 4.455 1.00 24.38 102 THR A CA 1
ATOM 747 C C . THR A 1 92 ? 31.067 3.346 3.047 1.00 24.49 102 THR A C 1
ATOM 748 O O . THR A 1 92 ? 31.409 4.213 2.239 1.00 23.56 102 THR A O 1
ATOM 752 N N . THR A 1 93 ? 31.043 2.047 2.758 1.00 25.76 103 THR A N 1
ATOM 753 C CA . THR A 1 93 ? 31.408 1.552 1.434 1.00 26.65 103 THR A CA 1
ATOM 754 C C . THR A 1 93 ? 30.468 2.159 0.401 1.00 26.45 103 THR A C 1
ATOM 755 O O . THR A 1 93 ? 30.905 2.564 -0.673 1.00 25.87 103 THR A O 1
ATOM 759 N N . LYS A 1 94 ? 29.181 2.229 0.737 1.00 26.69 104 LYS A N 1
ATOM 760 C CA . LYS A 1 94 ? 28.181 2.794 -0.167 1.00 27.58 104 LYS A CA 1
ATOM 761 C C . LYS A 1 94 ? 28.525 4.249 -0.494 1.00 28.37 104 LYS A C 1
ATOM 762 O O . LYS A 1 94 ? 28.457 4.668 -1.656 1.00 27.30 104 LYS A O 1
ATOM 768 N N . TRP A 1 95 ? 28.900 5.018 0.528 1.00 25.65 105 TRP A N 1
ATOM 769 C CA . TRP A 1 95 ? 29.253 6.415 0.312 1.00 24.30 105 TRP A CA 1
ATOM 770 C C . TRP A 1 95 ? 30.553 6.571 -0.458 1.00 23.42 105 TRP A C 1
ATOM 771 O O . TRP A 1 95 ? 30.690 7.474 -1.285 1.00 23.87 105 TRP A O 1
ATOM 782 N N . ILE A 1 96 ? 31.516 5.705 -0.179 1.00 22.56 106 ILE A N 1
ATOM 783 C CA . ILE A 1 96 ? 32.790 5.780 -0.869 1.00 23.64 106 ILE A CA 1
ATOM 784 C C . ILE A 1 96 ? 32.590 5.474 -2.358 1.00 24.40 106 ILE A C 1
ATOM 785 O O . ILE A 1 96 ? 33.217 6.101 -3.210 1.00 24.73 106 ILE A O 1
ATOM 790 N N . GLN A 1 97 ? 31.713 4.522 -2.670 1.00 25.34 107 GLN A N 1
ATOM 791 C CA . GLN A 1 97 ? 31.444 4.179 -4.065 1.00 28.02 107 GLN A CA 1
ATOM 792 C C . GLN A 1 97 ? 30.748 5.351 -4.782 1.00 29.07 107 GLN A C 1
ATOM 793 O O . GLN A 1 97 ? 31.072 5.658 -5.931 1.00 28.89 107 GLN A O 1
ATOM 799 N N . ASP A 1 98 ? 29.803 6.010 -4.110 1.00 29.23 108 ASP A N 1
ATOM 800 C CA . ASP A 1 98 ? 29.128 7.154 -4.718 1.00 29.16 108 ASP A CA 1
ATOM 801 C C . ASP A 1 98 ? 30.176 8.209 -5.074 1.00 29.56 108 ASP A C 1
ATOM 802 O O . ASP A 1 98 ? 30.084 8.871 -6.110 1.00 29.52 108 ASP A O 1
ATOM 807 N N . ILE A 1 99 ? 31.177 8.363 -4.214 1.00 27.78 109 ILE A N 1
ATOM 808 C CA . ILE A 1 99 ? 32.227 9.341 -4.467 1.00 26.72 109 ILE A CA 1
ATOM 809 C C . ILE A 1 99 ? 33.058 8.949 -5.687 1.00 27.02 109 ILE A C 1
ATOM 810 O O . ILE A 1 99 ? 33.321 9.779 -6.557 1.00 26.99 109 ILE A O 1
ATOM 815 N N . LEU A 1 100 ? 33.474 7.688 -5.750 1.00 27.08 110 LEU A N 1
ATOM 816 C CA . LEU A 1 100 ? 34.281 7.209 -6.870 1.00 29.23 110 LEU A CA 1
ATOM 817 C C . LEU A 1 100 ? 33.519 7.292 -8.202 1.00 29.43 110 LEU A C 1
ATOM 818 O O . LEU A 1 100 ? 34.089 7.667 -9.221 1.00 31.01 110 LEU A O 1
ATOM 823 N N . ASN A 1 101 ? 32.237 6.957 -8.193 1.00 30.93 111 ASN A N 1
ATOM 824 C CA . ASN A 1 101 ? 31.440 7.016 -9.410 1.00 33.54 111 ASN A CA 1
ATOM 825 C C . ASN A 1 101 ? 31.414 8.425 -9.989 1.00 34.87 111 ASN A C 1
ATOM 826 O O . ASN A 1 101 ? 31.646 8.623 -11.182 1.00 35.55 111 ASN A O 1
ATOM 831 N N . GLU A 1 102 ? 31.148 9.399 -9.127 1.00 34.36 112 GLU A N 1
ATOM 832 C CA . GLU A 1 102 ? 31.052 10.796 -9.524 1.00 33.95 112 GLU A CA 1
ATOM 833 C C . GLU A 1 102 ? 32.358 11.561 -9.753 1.00 33.61 112 GLU A C 1
ATOM 834 O O . GLU A 1 102 ? 32.388 12.466 -10.578 1.00 35.11 112 GLU A O 1
ATOM 840 N N . ARG A 1 103 ? 33.431 11.208 -9.047 1.00 32.35 113 ARG A N 1
ATOM 841 C CA . ARG A 1 103 ? 34.690 11.955 -9.170 1.00 30.78 113 ARG A CA 1
ATOM 842 C C . ARG A 1 103 ? 35.931 11.164 -9.577 1.00 31.62 113 ARG A C 1
ATOM 843 O O . ARG A 1 103 ? 36.971 11.757 -9.874 1.00 30.76 113 ARG A O 1
ATOM 851 N N . GLY A 1 104 ? 35.846 9.838 -9.570 1.00 32.32 114 GLY A N 1
ATOM 852 C CA . GLY A 1 104 ? 37.010 9.050 -9.928 1.00 34.71 114 GLY A CA 1
ATOM 853 C C . GLY A 1 104 ? 38.216 9.395 -9.068 1.00 37.59 114 GLY A C 1
ATOM 854 O O . GLY A 1 104 ? 38.119 9.455 -7.837 1.00 37.55 114 GLY A O 1
ATOM 855 N N . LYS A 1 105 ? 39.353 9.634 -9.715 1.00 39.48 115 LYS A N 1
ATOM 856 C CA . LYS A 1 105 ? 40.597 9.966 -9.018 1.00 42.51 115 LYS A CA 1
ATOM 857 C C . LYS A 1 105 ? 40.766 11.448 -8.672 1.00 43.00 115 LYS A C 1
ATOM 858 O O . LYS A 1 105 ? 41.704 11.812 -7.966 1.00 43.21 115 LYS A O 1
ATOM 864 N N . ASP A 1 106 ? 39.875 12.302 -9.165 1.00 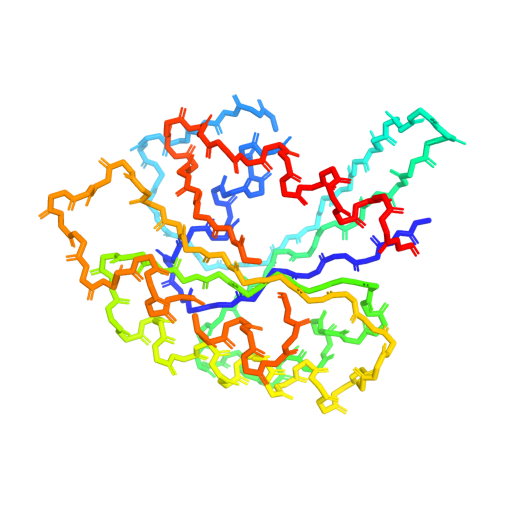43.83 116 ASP A N 1
ATOM 865 C CA . ASP A 1 106 ? 39.996 13.737 -8.913 1.00 44.11 116 ASP A CA 1
ATOM 866 C C . ASP A 1 106 ? 39.390 14.228 -7.597 1.00 42.69 116 ASP A C 1
ATOM 867 O O . ASP A 1 106 ? 38.735 15.270 -7.562 1.00 44.59 116 ASP A O 1
ATOM 872 N N . VAL A 1 107 ? 39.612 13.489 -6.513 1.00 39.98 117 VAL A N 1
ATOM 873 C CA . VAL A 1 107 ? 39.089 13.894 -5.215 1.00 35.60 117 VAL A CA 1
ATOM 874 C C . VAL A 1 107 ? 39.828 13.240 -4.051 1.00 34.05 117 VAL A C 1
ATOM 875 O O . VAL A 1 107 ? 40.180 12.063 -4.107 1.00 33.18 117 VAL A O 1
ATOM 879 N N . ILE A 1 108 ? 40.078 14.017 -3.002 1.00 32.85 118 ILE A N 1
ATOM 880 C CA . ILE A 1 108 ? 40.737 13.499 -1.804 1.00 31.90 118 ILE A CA 1
ATOM 881 C C . ILE A 1 108 ? 39.627 12.908 -0.922 1.00 30.08 118 ILE A C 1
ATOM 882 O O . ILE A 1 108 ? 38.618 13.564 -0.667 1.00 30.42 118 ILE A O 1
ATOM 887 N N . ILE A 1 109 ? 39.792 11.674 -0.467 1.00 27.82 119 ILE A N 1
ATOM 888 C CA . ILE A 1 109 ? 38.769 11.067 0.379 1.00 27.37 119 ILE A CA 1
ATOM 889 C C . ILE A 1 109 ? 39.275 10.774 1.791 1.00 27.56 119 ILE A C 1
ATOM 890 O O . ILE A 1 109 ? 40.401 10.317 1.971 1.00 26.76 119 ILE A O 1
ATOM 895 N N . ALA A 1 110 ? 38.430 11.037 2.785 1.00 26.76 120 ALA A N 1
ATOM 896 C CA . ALA A 1 110 ? 38.780 10.779 4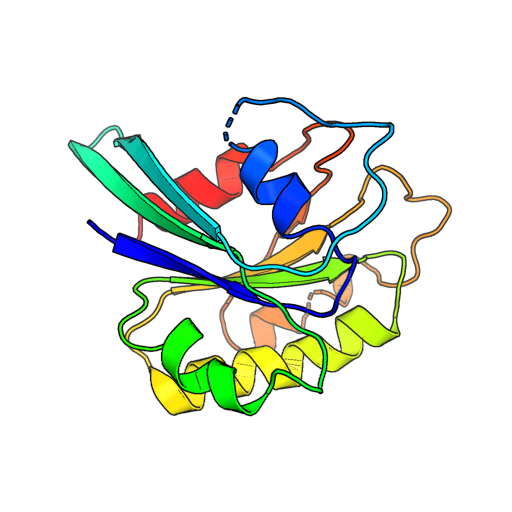.180 1.00 25.86 120 ALA A CA 1
ATOM 897 C C . ALA A 1 110 ? 37.663 10.006 4.867 1.00 25.28 120 ALA A C 1
ATOM 898 O O . ALA A 1 110 ? 36.483 10.325 4.702 1.00 25.99 120 ALA A O 1
ATOM 900 N N . LEU A 1 111 ? 38.041 8.985 5.625 1.00 22.59 121 LEU A N 1
ATOM 901 C CA . LEU A 1 111 ? 37.089 8.181 6.372 1.00 22.64 121 LEU A CA 1
ATOM 902 C C . LEU A 1 111 ? 37.261 8.580 7.848 1.00 24.48 121 LEU A C 1
ATOM 903 O O . LEU A 1 111 ? 38.379 8.552 8.387 1.00 23.01 121 LEU A O 1
ATOM 908 N N . VAL A 1 112 ? 36.156 8.941 8.497 1.00 23.22 122 VAL A N 1
ATOM 909 C CA . VAL A 1 112 ? 36.200 9.386 9.875 1.00 21.70 122 VAL A CA 1
ATOM 910 C C . VAL A 1 112 ? 35.294 8.617 10.831 1.00 23.62 122 VAL A C 1
ATOM 911 O O . VAL A 1 112 ? 34.086 8.501 10.598 1.00 23.62 122 VAL A O 1
ATOM 915 N N . GLY A 1 113 ? 35.889 8.087 11.901 1.00 21.87 123 GLY A N 1
ATOM 916 C CA . GLY A 1 113 ? 35.126 7.383 12.916 1.00 21.20 123 GLY A CA 1
ATOM 917 C C . GLY A 1 113 ? 34.886 8.406 14.021 1.00 22.56 123 GLY A C 1
ATOM 918 O O . GLY A 1 113 ? 35.832 8.802 14.706 1.00 22.06 123 GLY A O 1
ATOM 919 N N . ASN A 1 114 ? 33.643 8.847 14.196 1.00 21.82 124 ASN A N 1
ATOM 920 C CA . ASN A 1 114 ? 33.324 9.859 15.209 1.00 23.81 124 ASN A CA 1
ATOM 921 C C . ASN A 1 114 ? 32.771 9.299 16.518 1.00 23.86 124 ASN A C 1
ATOM 922 O O . ASN A 1 114 ? 32.360 8.141 16.584 1.00 25.11 124 ASN A O 1
ATOM 927 N N . LYS A 1 115 ? 32.769 10.149 17.547 1.00 25.32 125 LYS A N 1
ATOM 928 C CA . LYS A 1 115 ? 32.269 9.829 18.888 1.00 25.37 125 LYS A CA 1
ATOM 929 C C . LYS A 1 115 ? 33.236 8.967 19.697 1.00 26.94 125 LYS A C 1
ATOM 930 O O . LYS A 1 115 ? 32.851 8.005 20.368 1.00 26.61 125 LYS A O 1
ATOM 936 N N . THR A 1 116 ? 34.501 9.347 19.649 1.00 27.39 126 THR A N 1
ATOM 937 C CA . THR A 1 116 ? 35.542 8.620 20.344 1.00 28.89 126 THR A CA 1
ATOM 938 C C . THR A 1 116 ? 35.477 8.794 21.876 1.00 31.17 126 THR A C 1
ATOM 939 O O . THR A 1 116 ? 36.167 8.095 22.620 1.00 30.39 126 THR A O 1
ATOM 943 N N . ASP A 1 117 ? 34.632 9.710 22.345 1.00 31.63 127 ASP A N 1
ATOM 944 C CA . ASP A 1 117 ? 34.476 9.935 23.783 1.00 33.92 127 ASP A CA 1
ATOM 945 C C . ASP A 1 117 ? 33.558 8.888 24.418 1.00 34.03 127 ASP A C 1
ATOM 946 O O . ASP A 1 117 ? 33.325 8.920 25.623 1.00 34.33 127 ASP A O 1
ATOM 951 N N . LEU A 1 118 ? 33.034 7.974 23.605 1.00 34.07 128 LEU A N 1
ATOM 952 C CA . LEU A 1 118 ? 32.152 6.915 24.090 1.00 33.35 128 LEU A CA 1
ATOM 953 C C . LEU A 1 118 ? 32.826 5.567 23.849 1.00 34.52 128 LEU A C 1
ATOM 954 O O . LEU A 1 118 ? 32.192 4.624 23.370 1.00 34.34 128 LEU A O 1
ATOM 959 N N . GLY A 1 119 ? 34.109 5.484 24.182 1.00 35.38 129 GLY A N 1
ATOM 960 C CA . GLY A 1 119 ? 34.856 4.258 23.977 1.00 37.48 129 GLY A CA 1
ATOM 961 C C . GLY A 1 119 ? 34.229 3.034 24.606 1.00 39.96 129 GLY A C 1
ATOM 962 O O . GLY A 1 119 ? 34.352 1.922 24.091 1.00 41.10 129 GLY A O 1
ATOM 963 N N . ASP A 1 120 ? 33.561 3.236 25.733 1.00 41.40 130 ASP A N 1
ATOM 964 C CA . ASP A 1 120 ? 32.910 2.141 26.433 1.00 43.00 130 ASP A CA 1
ATOM 965 C C . ASP A 1 120 ? 31.771 1.571 25.602 1.00 42.14 130 ASP A C 1
ATOM 966 O O . ASP A 1 120 ? 31.342 0.445 25.823 1.00 41.45 130 ASP A O 1
ATOM 971 N N . LEU A 1 121 ? 31.285 2.344 24.639 1.00 40.86 131 LEU A N 1
ATOM 972 C CA . LEU A 1 121 ? 30.190 1.888 23.787 1.00 40.04 131 LEU A CA 1
ATOM 973 C C . LEU A 1 121 ? 30.649 1.562 22.360 1.00 39.34 131 LEU A C 1
ATOM 974 O O . LEU A 1 121 ? 29.817 1.381 21.466 1.00 38.54 131 LEU A O 1
ATOM 979 N N . ARG A 1 122 ? 31.962 1.483 22.149 1.00 37.41 132 ARG A N 1
ATOM 980 C CA . ARG A 1 122 ? 32.520 1.195 20.823 1.00 35.81 132 ARG A CA 1
ATOM 981 C C . ARG A 1 122 ? 32.065 -0.140 20.239 1.00 35.73 132 ARG A C 1
ATOM 982 O O . ARG A 1 122 ? 32.085 -1.164 20.921 1.00 35.62 132 ARG A O 1
ATOM 990 N N . LYS A 1 123 ? 31.657 -0.124 18.973 1.00 34.82 133 LYS A N 1
ATOM 991 C CA . LYS A 1 123 ? 31.229 -1.344 18.300 1.00 34.16 133 LYS A CA 1
ATOM 992 C C . LYS A 1 123 ? 32.088 -1.584 17.067 1.00 33.05 133 LYS A C 1
ATOM 993 O O . LYS A 1 123 ? 32.022 -2.647 16.448 1.00 34.87 133 LYS A O 1
ATOM 999 N N . VAL A 1 124 ? 32.894 -0.586 16.713 1.00 31.96 134 VAL A N 1
ATOM 1000 C CA . VAL A 1 124 ? 33.799 -0.676 15.565 1.00 29.60 134 VAL A CA 1
ATOM 1001 C C . VAL A 1 124 ? 35.211 -0.319 16.019 1.00 29.14 134 VAL A C 1
ATOM 1002 O O . VAL A 1 124 ? 35.464 0.801 16.464 1.00 27.63 134 VAL A O 1
ATOM 1006 N N . THR A 1 125 ? 36.131 -1.269 15.884 1.00 29.19 135 THR A N 1
ATOM 1007 C CA . THR A 1 125 ? 37.511 -1.064 16.302 1.00 29.12 135 THR A CA 1
ATOM 1008 C C . THR A 1 125 ? 38.265 -0.138 15.366 1.00 29.59 135 THR A C 1
ATOM 1009 O O . THR A 1 125 ? 37.913 0.009 14.194 1.00 30.07 135 THR A O 1
ATOM 1013 N N . TYR A 1 126 ? 39.311 0.487 15.892 1.00 28.41 136 TYR A N 1
ATOM 1014 C CA . TYR A 1 126 ? 40.131 1.386 15.100 1.00 29.08 136 TYR A CA 1
ATOM 1015 C C . TYR A 1 126 ? 40.689 0.592 13.922 1.00 29.90 136 TYR A C 1
ATOM 1016 O O . TYR A 1 126 ? 40.781 1.090 12.800 1.00 28.15 136 TYR A O 1
ATOM 1025 N N . GLU A 1 127 ? 41.058 -0.650 14.208 1.00 32.38 137 GLU A N 1
ATOM 1026 C CA . GLU A 1 127 ? 41.611 -1.575 13.227 1.00 35.33 137 GLU A CA 1
ATOM 1027 C C . GLU A 1 127 ? 40.693 -1.690 12.006 1.00 33.91 137 GLU A C 1
ATOM 1028 O O . GLU A 1 127 ? 41.128 -1.477 10.877 1.00 33.16 137 GLU A O 1
ATOM 1034 N N . GLU A 1 128 ? 39.427 -2.023 12.239 1.00 33.52 138 GLU A N 1
ATOM 1035 C CA . GLU A 1 128 ? 38.447 -2.152 11.158 1.00 34.02 138 GLU A CA 1
ATOM 1036 C C . GLU A 1 128 ? 38.372 -0.900 10.295 1.00 32.91 138 GLU A C 1
ATOM 1037 O O . GLU A 1 128 ? 38.383 -0.976 9.066 1.00 33.56 138 GLU A O 1
ATOM 1043 N N . GLY A 1 129 ? 38.288 0.252 10.946 1.00 30.42 139 GLY A N 1
ATOM 1044 C CA . GLY A 1 129 ? 38.207 1.496 10.214 1.00 30.73 139 GLY A CA 1
ATOM 1045 C C . GLY A 1 129 ? 39.425 1.705 9.343 1.00 31.53 139 GLY A C 1
ATOM 1046 O O . GLY A 1 129 ? 39.306 2.099 8.183 1.00 32.21 139 GLY A O 1
ATOM 1055 N N . GLN A 1 131 ? 41.476 -0.567 8.115 1.00 31.83 141 GLN A N 1
ATOM 1056 C CA . GLN A 1 131 ? 41.520 -1.510 7.010 1.00 34.39 141 GLN A CA 1
ATOM 1057 C C . GLN A 1 131 ? 40.629 -1.046 5.858 1.00 33.43 141 GLN A C 1
ATOM 1058 O O . GLN A 1 131 ? 41.019 -1.132 4.691 1.00 33.67 141 GLN A O 1
ATOM 1064 N N . LYS A 1 132 ? 39.435 -0.559 6.186 1.00 31.45 142 LYS A N 1
ATOM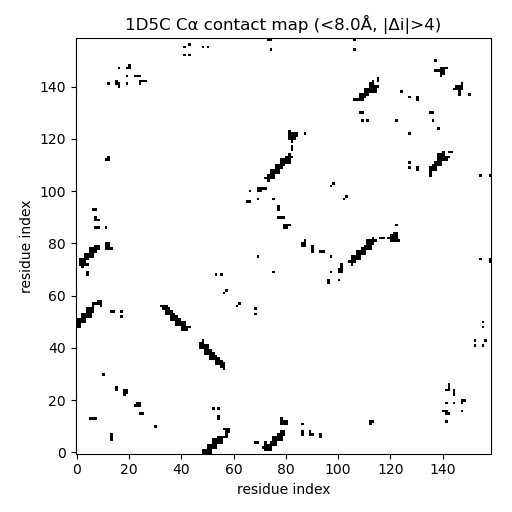 1065 C CA . LYS A 1 132 ? 38.519 -0.071 5.164 1.00 30.36 142 LYS A CA 1
ATOM 1066 C C . LYS A 1 132 ? 39.162 1.072 4.399 1.00 29.99 142 LYS A C 1
ATOM 1067 O O . LYS A 1 132 ? 39.085 1.126 3.173 1.00 29.05 142 LYS A O 1
ATOM 1073 N N . ALA A 1 133 ? 39.806 1.982 5.126 1.00 28.93 143 ALA A N 1
ATOM 1074 C CA . ALA A 1 133 ? 40.448 3.131 4.498 1.00 29.61 143 ALA A CA 1
ATOM 1075 C C . ALA A 1 133 ? 41.594 2.698 3.592 1.00 30.70 143 ALA A C 1
ATOM 1076 O O . ALA A 1 133 ? 41.824 3.289 2.533 1.00 30.13 143 ALA A O 1
ATOM 1078 N N . GLN A 1 134 ? 42.315 1.669 4.017 1.00 31.47 144 GLN A N 1
ATOM 1079 C CA . GLN A 1 134 ? 43.446 1.165 3.250 1.00 32.57 144 GLN A CA 1
ATOM 1080 C C . GLN A 1 134 ? 42.952 0.464 1.980 1.00 31.89 144 GLN A C 1
ATOM 1081 O O . GLN A 1 134 ? 43.616 0.484 0.954 1.00 31.28 144 GLN A O 1
ATOM 1087 N N . GLU A 1 135 ? 41.777 -0.146 2.059 1.00 31.72 145 GLU A N 1
ATOM 1088 C CA . GLU A 1 135 ? 41.203 -0.844 0.918 1.00 32.25 145 GLU A CA 1
ATOM 1089 C C . GLU A 1 135 ? 40.983 0.109 -0.264 1.00 31.84 145 GLU A C 1
ATOM 1090 O O . GLU A 1 135 ? 41.139 -0.278 -1.419 1.00 32.17 145 GLU A O 1
ATOM 1096 N N . TYR A 1 136 ? 40.634 1.354 0.041 1.00 29.78 146 TYR A N 1
ATOM 1097 C CA . TYR A 1 136 ? 40.373 2.365 -0.973 1.00 28.07 146 TYR A CA 1
ATOM 1098 C C . TYR A 1 136 ? 41.397 3.495 -0.972 1.00 28.79 146 TYR A C 1
ATOM 1099 O O . TYR A 1 136 ? 41.182 4.531 -1.599 1.00 27.55 146 TYR A O 1
ATOM 1108 N N . ASN A 1 137 ? 42.500 3.304 -0.256 1.00 30.39 147 ASN A N 1
ATOM 1109 C CA . ASN A 1 137 ? 43.557 4.312 -0.176 1.00 32.31 147 ASN A CA 1
ATOM 1110 C C . ASN A 1 137 ? 43.076 5.690 0.276 1.00 31.06 147 ASN A C 1
ATOM 1111 O O . ASN A 1 137 ? 43.496 6.709 -0.269 1.00 31.62 147 ASN A O 1
ATOM 1116 N N . THR A 1 138 ? 42.203 5.729 1.274 1.00 30.04 148 THR A N 1
ATOM 1117 C CA . THR A 1 138 ? 41.705 7.007 1.778 1.00 28.54 148 THR A CA 1
ATOM 1118 C C . THR A 1 138 ? 42.446 7.350 3.077 1.00 28.39 148 THR A C 1
ATOM 1119 O O . THR A 1 138 ? 43.225 6.549 3.582 1.00 26.70 148 THR A O 1
ATOM 1131 N N . PHE A 1 140 ? 42.413 8.166 7.142 1.00 26.59 150 PHE A N 1
ATOM 1132 C CA . PHE A 1 140 ? 41.616 7.598 8.223 1.00 25.58 150 PHE A CA 1
ATOM 1133 C C . PHE A 1 140 ? 41.841 8.340 9.536 1.00 27.39 150 PHE A C 1
ATOM 1134 O O . PHE A 1 140 ? 42.978 8.541 9.957 1.00 28.08 150 PHE A O 1
ATOM 1142 N N . HIS A 1 141 ? 40.744 8.730 10.178 1.00 27.65 151 HIS A N 1
ATOM 1143 C CA . HIS A 1 141 ? 40.782 9.463 11.433 1.00 27.40 151 HIS A CA 1
ATOM 1144 C C . HIS A 1 141 ? 39.610 9.100 12.329 1.00 27.87 151 HIS A C 1
ATOM 1145 O O . HIS A 1 141 ? 38.520 8.780 11.840 1.00 28.73 151 HIS A O 1
ATOM 1152 N N . GLU A 1 142 ? 39.842 9.137 13.638 1.00 26.19 152 GLU A N 1
ATOM 1153 C CA . GLU A 1 142 ? 38.777 8.899 14.606 1.00 27.60 152 GLU A CA 1
ATOM 1154 C C . GLU A 1 142 ? 38.708 10.202 15.392 1.00 27.97 152 GLU A C 1
ATOM 1155 O O . GLU A 1 142 ? 39.731 10.708 15.860 1.00 28.90 152 GLU A O 1
ATOM 1161 N N . THR A 1 143 ? 37.508 10.750 15.526 1.00 26.63 153 THR A N 1
ATOM 1162 C CA . THR A 1 143 ? 37.324 12.027 16.198 1.00 25.46 153 THR A CA 1
ATOM 1163 C C . THR A 1 143 ? 36.258 12.028 17.286 1.00 25.12 153 THR A C 1
ATOM 1164 O O . THR A 1 143 ? 35.552 11.043 17.510 1.00 24.05 153 THR A O 1
ATOM 1168 N N . SER A 1 144 ? 36.141 13.175 17.941 1.00 25.05 154 SER A N 1
ATOM 1169 C CA . SER A 1 144 ? 35.127 13.393 18.955 1.00 26.00 154 SER A CA 1
ATOM 1170 C C . SER A 1 144 ? 34.757 14.849 18.854 1.00 25.92 154 SER A C 1
ATOM 1171 O O . SER A 1 144 ? 35.553 15.712 19.212 1.00 26.81 154 SER A O 1
ATOM 1174 N N . ALA A 1 145 ? 33.560 15.128 18.350 1.00 26.13 155 ALA A N 1
ATOM 1175 C CA . ALA A 1 145 ? 33.106 16.503 18.233 1.00 27.59 155 ALA A CA 1
ATOM 1176 C C . ALA A 1 145 ? 32.714 17.021 19.621 1.00 28.10 155 ALA A C 1
ATOM 1177 O O . ALA A 1 145 ? 32.869 18.201 19.919 1.00 27.64 155 ALA A O 1
ATOM 1179 N N . LYS A 1 146 ? 32.218 16.128 20.469 1.00 30.80 156 LYS A N 1
ATOM 1180 C CA . LYS A 1 146 ? 31.800 16.509 21.818 1.00 33.38 156 LYS A CA 1
ATOM 1181 C C . LYS A 1 146 ? 32.975 17.013 22.640 1.00 34.08 156 LYS A C 1
ATOM 1182 O O . LYS A 1 146 ? 32.938 18.118 23.175 1.00 35.09 156 LYS A O 1
ATOM 1188 N N . ALA A 1 147 ? 34.024 16.203 22.728 1.00 33.57 157 ALA A N 1
ATOM 1189 C CA . ALA A 1 147 ? 35.209 16.574 23.491 1.00 33.53 157 ALA A CA 1
ATOM 1190 C C . ALA A 1 147 ? 36.123 17.490 22.696 1.00 33.78 157 ALA A C 1
ATOM 1191 O O . ALA A 1 147 ? 36.989 18.155 23.260 1.00 34.72 157 ALA A O 1
ATOM 1193 N N . GLY A 1 148 ? 35.928 17.527 21.383 1.00 34.85 158 GLY A N 1
ATOM 1194 C CA . GLY A 1 148 ? 36.772 18.358 20.548 1.00 34.43 158 GLY A CA 1
ATOM 1195 C C . GLY A 1 148 ? 38.161 17.755 20.453 1.00 34.86 158 GLY A C 1
ATOM 1196 O O . GLY A 1 148 ? 39.164 18.447 20.652 1.00 34.63 158 GLY A O 1
ATOM 1197 N N . HIS A 1 149 ? 38.226 16.459 20.159 1.00 33.91 159 HIS A N 1
ATOM 1198 C CA . HIS A 1 149 ? 39.506 15.765 20.035 1.00 33.55 159 HIS A CA 1
ATOM 1199 C C . HIS A 1 149 ? 39.842 15.323 18.609 1.00 33.36 159 HIS A C 1
ATOM 1200 O O . HIS A 1 149 ? 39.004 14.757 17.905 1.00 33.14 159 HIS A O 1
ATOM 1207 N N . ASN A 1 150 ? 41.082 15.582 18.210 1.00 32.57 160 ASN A N 1
ATOM 1208 C CA . ASN A 1 150 ? 41.617 15.191 16.913 1.00 32.56 160 ASN A CA 1
ATOM 1209 C C . ASN A 1 150 ? 40.804 15.587 15.678 1.00 32.68 160 ASN A C 1
ATOM 1210 O O . ASN A 1 150 ? 40.691 14.804 14.737 1.00 30.78 160 ASN A O 1
ATOM 1215 N N . ILE A 1 151 ? 40.257 16.799 15.672 1.00 33.09 161 ILE A N 1
ATOM 1216 C CA . ILE A 1 151 ? 39.474 17.256 14.532 1.00 34.54 161 ILE A CA 1
ATOM 1217 C C . ILE A 1 151 ? 40.224 18.256 13.660 1.00 35.69 161 ILE A C 1
ATOM 1218 O O . ILE A 1 151 ? 40.068 18.263 12.437 1.00 37.02 161 ILE A O 1
ATOM 1223 N N . LYS A 1 152 ? 41.038 19.100 14.285 1.00 36.46 162 LYS A N 1
ATOM 1224 C CA . LYS A 1 152 ? 41.794 20.100 13.541 1.00 36.88 162 LYS A CA 1
ATOM 1225 C C . LYS A 1 152 ? 42.777 19.480 12.552 1.00 36.00 162 LYS A C 1
ATOM 1226 O O . LYS A 1 152 ? 42.955 19.995 11.451 1.00 35.63 162 LYS A O 1
ATOM 1232 N N . VAL A 1 153 ? 43.410 18.375 12.930 1.00 35.11 163 VAL A N 1
ATOM 1233 C CA . VAL A 1 153 ? 44.366 17.734 12.036 1.00 36.11 163 VAL A CA 1
ATOM 1234 C C . VAL A 1 153 ? 43.688 17.212 10.766 1.00 37.55 163 VAL A C 1
ATOM 1235 O O . VAL A 1 153 ? 44.315 17.142 9.709 1.00 37.74 163 VAL A O 1
ATOM 1239 N N . LEU A 1 154 ? 42.408 16.860 10.874 1.00 37.89 164 LEU A N 1
ATOM 1240 C CA . LEU A 1 154 ? 41.647 16.353 9.734 1.00 37.61 164 LEU A CA 1
ATOM 1241 C C . LEU A 1 154 ? 41.531 17.407 8.640 1.00 36.92 164 LEU A C 1
ATOM 1242 O O . LEU A 1 154 ? 41.838 17.147 7.479 1.00 36.83 164 LEU A O 1
ATOM 1247 N N . PHE A 1 155 ? 41.085 18.599 9.014 1.00 37.04 165 PHE A N 1
ATOM 1248 C CA . PHE A 1 155 ? 40.938 19.683 8.057 1.00 37.05 165 PHE A CA 1
ATOM 1249 C C . PHE A 1 155 ? 42.279 20.210 7.556 1.00 38.29 165 PHE A C 1
ATOM 1250 O O . PHE A 1 155 ? 42.384 20.655 6.416 1.00 38.26 165 PHE A O 1
ATOM 1258 N N . LYS A 1 156 ? 43.302 20.154 8.405 1.00 40.04 166 LYS A N 1
ATOM 1259 C CA . LYS A 1 156 ? 44.627 20.637 8.028 1.00 41.49 166 LYS A CA 1
ATOM 1260 C C . LYS A 1 156 ? 45.250 19.731 6.967 1.00 40.36 166 LYS A C 1
ATOM 1261 O O . LYS A 1 156 ? 45.854 20.210 6.013 1.00 40.73 166 LYS A O 1
ATOM 1267 N N . LYS A 1 157 ? 45.104 18.420 7.136 1.00 39.78 167 LYS A N 1
ATOM 1268 C CA . LYS A 1 157 ? 45.647 17.466 6.175 1.00 39.85 167 LYS A CA 1
ATOM 1269 C C . LYS A 1 157 ? 44.948 17.583 4.820 1.00 40.27 167 LYS A C 1
ATOM 1270 O O . LYS A 1 157 ? 45.590 17.463 3.773 1.00 40.76 167 LYS A O 1
ATOM 1276 N N . THR A 1 158 ? 43.636 17.806 4.846 1.00 40.07 168 THR A N 1
ATOM 1277 C CA . THR A 1 158 ? 42.851 17.934 3.622 1.00 40.63 168 THR A CA 1
ATOM 1278 C C . THR A 1 158 ? 43.176 19.224 2.891 1.00 41.03 168 THR A C 1
ATOM 1279 O O . THR A 1 158 ? 43.317 19.236 1.673 1.00 41.36 168 THR A O 1
ATOM 1283 N N . ALA A 1 159 ? 43.287 20.313 3.636 1.00 42.05 169 ALA A N 1
ATOM 1284 C CA . ALA A 1 159 ? 43.585 21.600 3.031 1.00 45.11 169 ALA A CA 1
ATOM 1285 C C . ALA A 1 159 ? 45.007 21.655 2.487 1.00 47.35 169 ALA A C 1
ATOM 1286 O O . ALA A 1 159 ? 45.298 22.438 1.586 1.00 47.98 169 ALA A O 1
ATOM 1288 N N . SER A 1 160 ? 45.892 20.819 3.022 1.00 50.14 170 SER A N 1
ATOM 1289 C CA . SER A 1 160 ? 47.279 20.818 2.569 1.00 52.88 170 SER A CA 1
ATOM 1290 C C . SER A 1 160 ? 47.462 20.064 1.260 1.00 53.99 170 SER A C 1
ATOM 1291 O O . SER A 1 160 ? 48.010 20.607 0.303 1.00 54.14 170 SER A O 1
ATOM 1294 N N . LYS A 1 161 ? 47.001 18.818 1.212 1.00 55.71 171 LYS A N 1
ATOM 1295 C CA . LYS A 1 161 ? 47.146 18.016 0.004 1.00 57.86 171 LYS A CA 1
ATOM 1296 C C . LYS A 1 161 ? 45.917 18.066 -0.886 1.00 57.97 171 LYS A C 1
ATOM 1297 O O . LYS A 1 161 ? 45.206 17.078 -1.034 1.00 59.23 171 LYS A O 1
ATOM 1303 N N . LEU A 1 162 ? 45.688 19.221 -1.499 1.00 58.00 172 LEU A N 1
ATOM 1304 C CA . LEU A 1 162 ? 44.541 19.408 -2.367 1.00 58.41 172 LEU A CA 1
ATOM 1305 C C . LEU A 1 162 ? 44.627 20.729 -3.126 1.00 59.21 172 LEU A C 1
ATOM 1306 O O . LEU A 1 162 ? 44.117 20.786 -4.267 1.00 59.45 172 LEU A O 1
#

Organism: Plasmodium falciparum (NCBI:txid5833)

CATH classification: 3.40.50.300

Foldseek 3Di:
DAEEEEAFAFPLQQVLLVVCLCVDGDPPDDGDFDKDWDKDWDQDPVGIFIYIYIYHGHDPVCVVCLLVRQARGQEYEYGGEQLDPVRVVCSVVVVVSNCVNQNPNHAYEYEHEDVVPVVRGPHDLVNCVVCVVVVHYYYYYSHVSPPSVVVVVVSRVPD

InterPro domains:
  IPR001806 Small GTPase [PF00071] (13-172)
  IPR001806 Small GTPase [PS51421] (7-202)
  IPR001806 Small GTPase [SM00174] (14-175)
  IPR005225 Small GTP-binding domain [TIGR00231] (11-168)
  IPR027417 P-loop containing nucleoside triphosphate hydrolase [G3DSA:3.40.50.300] (8-206)
  IPR027417 P-loop containing nucleoside triphosphate hydrolase [SSF52540] (11-173)
  IPR050227 Ras-related protein Rab [PTHR47977] (11-189)

Radius of gyration: 14.58 Å; Cα contacts (8 Å, |Δi|>4): 291; chains: 1; bounding box: 38×33×36 Å